Protein AF-A0A8D8Z6E3-F1 (afdb_monomer_lite)

InterPro domains:
  IPR002300 Aminoacyl-tRNA synthetase, class Ia [PF00133] (15-54)
  IPR002302 Leucine-tRNA ligase [PTHR43740] (11-159)
  IPR009080 Aminoacyl-tRNA synthetase, class Ia, anticodon-binding [SSF47323] (65-159)

Organism: NCBI:txid428564

Secondary structure (DSSP, 8-state):
------------S----GGGT----HHHHHHHH-HHHHHHHHHHHS-TTS-----HHHHHHHHHHHHH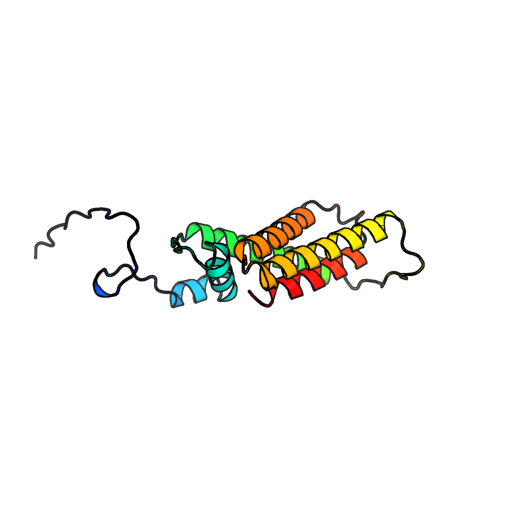HHHHHHHHHHT-------GGG--HHHHHHHHHHHHHHHHHHHHHHTS--HHHHHHHHHHHHHHHHTS-TTTS-HHHHHHHHHHHHHHHTT-

Structure (mmCIF, N/CA/C/O backbone):
data_AF-A0A8D8Z6E3-F1
#
_entry.id   AF-A0A8D8Z6E3-F1
#
loop_
_atom_site.group_PDB
_atom_site.id
_atom_site.type_symbol
_atom_site.label_atom_id
_atom_site.label_alt_id
_atom_site.label_comp_id
_atom_site.label_asym_id
_atom_site.label_entity_id
_atom_site.label_seq_id
_atom_site.pdbx_PDB_ins_code
_atom_site.Cartn_x
_atom_site.Cartn_y
_atom_site.Cartn_z
_atom_site.occupancy
_atom_site.B_iso_or_equiv
_atom_site.auth_seq_id
_atom_site.auth_comp_id
_atom_site.auth_asym_id
_atom_site.auth_atom_id
_atom_site.pdbx_PDB_model_num
ATOM 1 N N . LYS A 1 1 ? -42.354 20.130 26.686 1.00 40.47 1 LYS A N 1
ATOM 2 C CA . LYS A 1 1 ? -41.576 19.209 27.557 1.00 40.47 1 LYS A CA 1
ATOM 3 C C . LYS A 1 1 ? -40.096 19.566 27.439 1.00 40.47 1 LYS A C 1
ATOM 5 O O . LYS A 1 1 ? -39.522 19.378 26.376 1.00 40.47 1 LYS A O 1
ATOM 10 N N . ASN A 1 2 ? -39.529 20.159 28.493 1.00 40.97 2 ASN A N 1
ATOM 11 C CA . ASN A 1 2 ? -38.159 20.679 28.552 1.00 40.97 2 ASN A CA 1
ATOM 12 C C . ASN A 1 2 ? -37.110 19.582 28.331 1.00 40.97 2 ASN A C 1
ATOM 14 O O . ASN A 1 2 ? -36.823 18.803 29.239 1.00 40.97 2 ASN A O 1
ATOM 18 N N . ILE A 1 3 ? -36.491 19.553 27.150 1.00 49.94 3 ILE A N 1
ATOM 19 C CA . ILE A 1 3 ? -35.253 18.802 26.936 1.00 49.94 3 ILE A CA 1
ATOM 20 C C . ILE A 1 3 ? -34.142 19.633 27.581 1.00 49.94 3 ILE A C 1
ATOM 22 O O . ILE A 1 3 ? -33.616 20.567 26.978 1.00 49.94 3 ILE A O 1
ATOM 26 N N . LYS A 1 4 ? -33.822 19.332 28.847 1.00 52.81 4 LYS A N 1
ATOM 27 C CA . LYS A 1 4 ? -32.612 19.838 29.506 1.00 52.81 4 LYS A CA 1
ATOM 28 C C . LYS A 1 4 ? -31.433 19.549 28.572 1.00 52.81 4 LYS A C 1
ATOM 30 O O . LYS A 1 4 ? -31.111 18.382 28.351 1.00 52.81 4 LYS A O 1
ATOM 35 N N . LYS A 1 5 ? -30.807 20.596 28.020 1.00 54.81 5 LYS A N 1
ATOM 36 C CA . LYS A 1 5 ? -29.522 20.501 27.315 1.00 54.81 5 LYS A CA 1
ATOM 37 C C . LYS A 1 5 ? -28.509 19.926 28.305 1.00 54.81 5 LYS A C 1
ATOM 39 O O . LYS A 1 5 ? -27.959 20.656 29.125 1.00 54.81 5 LYS A O 1
ATOM 44 N N . LYS A 1 6 ? -28.322 18.603 28.287 1.00 57.50 6 LYS A N 1
ATOM 45 C CA . LYS A 1 6 ? -27.238 17.949 29.022 1.00 57.50 6 LYS A CA 1
ATOM 46 C C . LYS A 1 6 ? -25.934 18.549 28.507 1.00 57.50 6 LYS A C 1
ATOM 48 O O . LYS A 1 6 ? -25.702 18.574 27.300 1.00 57.50 6 LYS A O 1
ATOM 53 N N . LYS A 1 7 ? -25.129 19.074 29.429 1.00 53.03 7 LYS A N 1
ATOM 54 C CA . LYS A 1 7 ? -23.779 19.566 29.156 1.00 53.03 7 LYS A CA 1
ATOM 55 C C . LYS A 1 7 ? -23.000 18.408 28.519 1.00 53.03 7 LYS A C 1
ATOM 57 O O . LYS A 1 7 ? -22.931 17.331 29.105 1.00 53.03 7 LYS A O 1
ATOM 62 N N . ILE A 1 8 ? -22.522 18.594 27.292 1.00 64.56 8 ILE A N 1
ATOM 63 C CA . ILE A 1 8 ? -21.710 17.592 26.598 1.00 64.56 8 ILE A CA 1
ATOM 64 C C . ILE A 1 8 ? -20.286 17.785 27.112 1.00 64.56 8 ILE A C 1
ATOM 66 O O . ILE A 1 8 ? -19.622 18.747 26.737 1.00 64.56 8 ILE A O 1
ATOM 70 N N . GLU A 1 9 ? -19.843 16.914 28.013 1.00 61.44 9 GLU A N 1
ATOM 71 C CA . GLU A 1 9 ? -18.443 16.856 28.429 1.00 61.44 9 GLU A CA 1
ATOM 72 C C . GLU A 1 9 ? -17.675 15.946 27.473 1.00 61.44 9 GLU A C 1
ATOM 74 O O . GLU A 1 9 ? -18.027 14.783 27.266 1.00 61.44 9 GLU A O 1
ATOM 79 N N . TYR A 1 10 ? -16.632 16.496 26.852 1.00 59.09 10 TYR A N 1
ATOM 80 C CA . TYR A 1 10 ? -15.756 15.739 25.972 1.00 59.09 10 TYR A CA 1
ATOM 81 C C . TYR A 1 10 ? -14.802 14.898 26.827 1.00 59.09 10 TYR A C 1
ATOM 83 O O . TYR A 1 10 ? -13.784 15.390 27.301 1.00 59.09 10 TYR A O 1
ATOM 91 N N . ALA A 1 11 ? -15.135 13.624 27.030 1.00 63.66 11 ALA A N 1
ATOM 92 C CA . ALA A 1 11 ? -14.369 12.694 27.869 1.00 63.66 11 ALA A CA 1
ATOM 93 C C . ALA A 1 11 ? -13.056 12.189 27.226 1.00 63.66 11 ALA A C 1
ATOM 95 O O . ALA A 1 11 ? -12.464 11.224 27.705 1.00 63.66 11 ALA A O 1
ATOM 96 N N . GLY A 1 12 ? -12.606 12.806 26.129 1.00 73.94 12 GLY A N 1
ATOM 97 C CA . GLY A 1 12 ? -11.474 12.318 25.347 1.00 73.94 12 GLY A CA 1
ATOM 98 C C . GLY A 1 12 ? -11.783 11.005 24.622 1.00 73.94 12 GLY A C 1
ATOM 99 O O . GLY A 1 12 ? -12.942 10.646 24.400 1.00 73.94 12 GLY A O 1
ATOM 100 N N . MET A 1 13 ? -10.732 10.292 24.216 1.00 76.75 13 MET A N 1
ATOM 101 C CA . MET A 1 13 ? -10.880 9.004 23.544 1.00 76.75 13 MET A CA 1
ATOM 102 C C . MET A 1 13 ? -10.995 7.890 24.581 1.00 76.75 13 MET A C 1
ATOM 104 O O . MET A 1 13 ? -10.124 7.719 25.427 1.00 76.75 13 MET A O 1
ATOM 108 N N . ILE A 1 14 ? -12.099 7.149 24.532 1.00 83.50 14 ILE A N 1
ATOM 109 C CA . ILE A 1 14 ? -12.439 6.127 25.523 1.00 83.50 14 ILE A CA 1
ATOM 110 C C . ILE A 1 14 ? -12.800 4.819 24.826 1.00 83.50 14 ILE A C 1
ATOM 112 O O . ILE A 1 14 ? -13.384 4.825 23.741 1.00 83.50 14 ILE A O 1
ATOM 116 N N . LYS A 1 15 ? -12.511 3.690 25.486 1.00 86.06 15 LYS A N 1
ATOM 117 C CA . LYS A 1 15 ? -12.868 2.344 25.010 1.00 86.06 15 LYS A CA 1
ATOM 118 C C . LYS A 1 15 ? -14.318 2.293 24.514 1.00 86.06 15 LYS A C 1
ATOM 120 O O . LYS A 1 15 ? -15.233 2.725 25.226 1.00 86.06 15 LYS A O 1
ATOM 125 N N . MET A 1 16 ? -14.521 1.744 23.316 1.00 89.06 16 MET A N 1
ATOM 126 C CA . MET A 1 16 ? -15.852 1.540 22.740 1.00 89.06 16 MET A CA 1
ATOM 127 C C . MET A 1 16 ? -16.665 0.553 23.593 1.00 89.06 16 MET A C 1
ATOM 129 O O . MET A 1 16 ? -16.194 -0.545 23.894 1.00 89.06 16 MET A O 1
ATOM 133 N N . SER A 1 17 ? -17.885 0.923 23.993 1.00 89.38 17 SER A N 1
ATOM 134 C CA . SER A 1 17 ? -18.825 0.030 24.680 1.00 89.38 17 SER A CA 1
ATOM 135 C C . SER A 1 17 ? -20.285 0.396 24.399 1.00 89.38 17 SER A C 1
ATOM 137 O O . SER A 1 17 ? -20.630 1.558 24.185 1.00 89.38 17 SER A O 1
ATOM 139 N N . LYS A 1 18 ? -21.179 -0.603 24.458 1.00 86.75 18 LYS A N 1
ATOM 140 C CA . LYS A 1 18 ? -22.631 -0.382 24.310 1.00 86.75 18 LYS A CA 1
ATOM 141 C C . LYS A 1 18 ? -23.173 0.580 25.374 1.00 86.75 18 LYS A C 1
ATOM 143 O O . LYS A 1 18 ? -23.959 1.460 25.053 1.00 86.75 18 LYS A O 1
ATOM 148 N N . SER A 1 19 ? -22.704 0.461 26.619 1.00 86.25 19 SER A N 1
ATOM 149 C CA . SER A 1 19 ? -23.114 1.323 27.738 1.00 86.25 19 SER A CA 1
ATOM 150 C C . SER A 1 19 ? -22.701 2.791 27.580 1.00 86.25 19 SER A C 1
ATOM 152 O O . SER A 1 19 ? -23.367 3.666 28.123 1.00 86.25 19 SER A O 1
ATOM 154 N N . LYS A 1 20 ? -21.624 3.068 26.833 1.00 84.62 20 LYS A N 1
ATOM 155 C CA . LYS A 1 20 ? -21.112 4.423 26.574 1.00 84.62 20 LYS A CA 1
ATOM 156 C C . LYS A 1 20 ? -21.669 5.045 25.292 1.00 84.62 20 LYS A C 1
ATOM 158 O O . LYS A 1 20 ? -21.358 6.195 25.007 1.00 84.62 20 LYS A O 1
ATOM 163 N N . ASN A 1 21 ? -22.469 4.297 24.524 1.00 82.94 21 ASN A N 1
ATOM 164 C CA . ASN A 1 21 ? -23.061 4.722 23.253 1.00 82.94 21 ASN A CA 1
ATOM 165 C C . ASN A 1 21 ? -22.050 5.376 22.281 1.00 82.94 21 ASN A C 1
ATOM 167 O O . ASN A 1 21 ? -22.379 6.316 21.563 1.00 82.94 21 ASN A O 1
ATOM 171 N N . ASN A 1 22 ? -20.804 4.894 22.287 1.00 84.69 22 ASN A N 1
ATOM 172 C CA . ASN A 1 22 ? -19.683 5.409 21.490 1.00 84.69 22 ASN A CA 1
ATOM 173 C C . ASN A 1 22 ? -19.172 4.386 20.458 1.00 84.69 22 ASN A C 1
ATOM 175 O O . ASN A 1 22 ? -18.065 4.521 19.939 1.00 84.69 22 ASN A O 1
ATOM 179 N N . GLY A 1 23 ? -19.943 3.326 20.206 1.00 84.44 23 GLY A N 1
ATOM 180 C CA . GLY A 1 23 ? -19.630 2.345 19.173 1.00 84.44 23 GLY A CA 1
ATOM 181 C C . GLY A 1 23 ? -19.827 2.934 17.777 1.00 84.44 23 GLY A C 1
ATOM 182 O O . GLY A 1 23 ? -20.770 3.685 17.542 1.00 84.44 23 GLY A O 1
ATOM 183 N N . VAL A 1 24 ? -18.950 2.569 16.846 1.00 85.38 24 VAL A N 1
ATOM 184 C CA . VAL A 1 24 ? -19.033 3.014 15.450 1.00 85.38 24 VAL A CA 1
ATOM 185 C C . VAL A 1 24 ? -19.852 2.020 14.629 1.00 85.38 24 VAL A C 1
ATOM 187 O O . VAL A 1 24 ? -19.593 0.815 14.643 1.00 85.38 24 VAL A O 1
ATOM 190 N N . GLU A 1 25 ? -20.835 2.515 13.875 1.00 88.12 25 GLU A N 1
ATOM 191 C CA . GLU A 1 25 ? -21.667 1.673 13.017 1.00 88.12 25 GLU A CA 1
ATOM 192 C C . GLU A 1 25 ? -20.967 1.345 11.683 1.00 88.12 25 GLU A C 1
ATOM 194 O O . GLU A 1 25 ? -21.017 2.098 10.710 1.00 88.12 25 GLU A O 1
ATOM 199 N N . LEU A 1 26 ? -20.344 0.164 11.605 1.00 88.81 26 LEU A N 1
ATOM 200 C CA . LEU A 1 26 ? -19.549 -0.244 10.439 1.00 88.81 26 LEU A CA 1
ATOM 201 C C . LEU A 1 26 ? -20.357 -0.408 9.143 1.00 88.81 26 LEU A C 1
ATOM 203 O O . LEU A 1 26 ? -19.816 -0.182 8.064 1.00 88.81 26 LEU A O 1
ATOM 207 N N . LYS A 1 27 ? -21.645 -0.770 9.208 1.00 91.25 27 LYS A N 1
ATOM 208 C CA . LYS A 1 27 ? -22.469 -1.025 8.008 1.00 91.25 27 LYS A CA 1
ATOM 209 C C . LYS A 1 27 ? -22.545 0.192 7.084 1.00 91.25 27 LYS A C 1
ATOM 211 O O . LYS A 1 27 ? -22.392 0.058 5.870 1.00 91.25 27 LYS A O 1
ATOM 216 N N . GLN A 1 28 ? -22.735 1.380 7.656 1.00 90.50 28 GLN A N 1
ATOM 217 C CA . GLN A 1 28 ? -22.811 2.626 6.890 1.00 90.50 28 GLN A CA 1
ATOM 218 C C . GLN A 1 28 ? -21.462 2.968 6.243 1.00 90.50 28 GLN A C 1
ATOM 220 O O . GLN A 1 28 ? -21.403 3.385 5.085 1.00 90.50 28 GLN A O 1
ATOM 225 N N . ILE A 1 29 ? -20.369 2.724 6.968 1.00 91.19 29 ILE A N 1
ATOM 226 C CA . ILE A 1 29 ? -19.005 2.977 6.498 1.00 91.19 29 ILE A CA 1
ATOM 227 C C . ILE A 1 29 ? -18.643 2.012 5.364 1.00 91.19 29 ILE A C 1
ATOM 229 O O . ILE A 1 29 ? -18.129 2.461 4.341 1.00 91.19 29 ILE A O 1
ATOM 233 N N . ILE A 1 30 ? -18.983 0.722 5.484 1.00 94.06 30 ILE A N 1
ATOM 234 C CA . ILE A 1 30 ? -18.787 -0.278 4.420 1.00 94.06 30 ILE A CA 1
ATOM 235 C C . ILE A 1 30 ? -19.553 0.145 3.167 1.00 94.06 30 ILE A C 1
ATOM 237 O O . ILE A 1 30 ? -18.985 0.156 2.079 1.00 94.06 30 ILE A O 1
ATOM 241 N N . LYS A 1 31 ? -20.819 0.558 3.307 1.00 94.81 31 LYS A N 1
ATOM 242 C CA . LYS A 1 31 ? -21.635 1.009 2.170 1.00 94.81 31 LYS A CA 1
ATOM 243 C C . LYS A 1 31 ? -21.021 2.216 1.450 1.00 94.81 31 LYS A C 1
ATOM 245 O O . LYS A 1 31 ? -21.139 2.327 0.235 1.00 94.81 31 LYS A O 1
ATOM 250 N N . LYS A 1 32 ? -20.370 3.120 2.188 1.00 93.88 32 LYS A N 1
ATOM 251 C CA . LYS A 1 32 ? -19.796 4.358 1.642 1.00 93.88 32 LYS A CA 1
ATOM 252 C C . LYS A 1 32 ? -18.383 4.185 1.077 1.00 93.88 32 LYS A C 1
ATOM 254 O O . LYS A 1 32 ? -18.056 4.794 0.059 1.00 93.88 32 LYS A O 1
ATOM 259 N N . TYR A 1 33 ? -17.541 3.394 1.738 1.00 94.94 33 TYR A N 1
ATOM 260 C CA . TYR A 1 33 ? -16.104 3.318 1.454 1.00 94.94 33 TYR A CA 1
ATOM 261 C C . TYR A 1 33 ? -15.621 1.933 1.002 1.00 94.94 33 TYR A C 1
ATOM 263 O O . TYR A 1 33 ? -14.497 1.823 0.513 1.00 94.94 33 TYR A O 1
ATOM 271 N N . GLY A 1 34 ? -16.452 0.898 1.112 1.00 95.19 34 GLY A N 1
ATOM 272 C CA . GLY A 1 34 ? -16.099 -0.488 0.804 1.00 95.19 34 GLY A CA 1
ATOM 273 C C . GLY A 1 34 ? -15.420 -1.215 1.968 1.00 95.19 34 GLY A C 1
ATOM 274 O O . GLY A 1 34 ? -14.858 -0.596 2.875 1.00 95.19 34 GLY A O 1
ATOM 275 N N . SER A 1 35 ? -15.465 -2.548 1.926 1.00 95.62 35 SER A N 1
ATOM 276 C CA . SER A 1 35 ? -14.842 -3.438 2.917 1.00 95.62 35 SER A CA 1
ATOM 277 C C . SER A 1 35 ? -13.331 -3.253 2.998 1.00 95.62 35 SER A C 1
ATOM 279 O O . SER A 1 35 ? -12.781 -3.168 4.094 1.00 95.62 35 SER A O 1
ATOM 281 N N . ASP A 1 36 ? -12.675 -3.142 1.846 1.00 96.00 36 ASP A N 1
ATOM 282 C CA . ASP A 1 36 ? -11.212 -3.152 1.756 1.00 96.00 36 ASP A CA 1
ATOM 283 C C . ASP A 1 36 ? -10.619 -1.887 2.373 1.00 96.00 36 ASP A C 1
ATOM 285 O O . ASP A 1 36 ? -9.612 -1.941 3.070 1.00 96.00 36 ASP A O 1
ATOM 289 N N . THR A 1 37 ? -11.300 -0.746 2.219 1.00 96.38 37 THR A N 1
ATOM 290 C CA . THR A 1 37 ? -10.917 0.498 2.898 1.00 96.38 37 THR A CA 1
ATOM 291 C C . THR A 1 37 ? -10.893 0.321 4.414 1.00 96.38 37 THR A C 1
ATOM 293 O O . THR A 1 37 ? -9.972 0.802 5.068 1.00 96.38 37 THR A O 1
ATOM 296 N N . ILE A 1 38 ? -11.895 -0.356 4.980 1.00 94.88 38 ILE A N 1
ATOM 297 C CA . ILE A 1 38 ? -11.994 -0.556 6.430 1.00 94.88 38 ILE A CA 1
ATOM 298 C C . ILE A 1 38 ? -10.966 -1.575 6.908 1.00 94.88 38 ILE A C 1
ATOM 300 O O . ILE A 1 38 ? -10.294 -1.317 7.901 1.00 94.88 38 ILE A O 1
ATOM 304 N N . ARG A 1 39 ? -10.820 -2.708 6.210 1.00 94.56 39 ARG A N 1
ATOM 305 C CA . ARG A 1 39 ? -9.817 -3.724 6.556 1.00 94.56 39 ARG A CA 1
ATOM 306 C C . ARG A 1 39 ? -8.416 -3.124 6.543 1.00 94.56 39 ARG A C 1
ATOM 308 O O . ARG A 1 39 ? -7.696 -3.220 7.535 1.00 94.56 39 ARG A O 1
ATOM 315 N N . LEU A 1 40 ? -8.080 -2.407 5.473 1.00 95.81 40 LEU A N 1
ATOM 316 C CA . LEU A 1 40 ? -6.796 -1.736 5.346 1.00 95.81 40 LEU A CA 1
ATOM 317 C C . LEU A 1 40 ? -6.626 -0.642 6.409 1.00 95.81 40 LEU A C 1
ATOM 319 O O . LEU A 1 40 ? -5.539 -0.504 6.954 1.00 95.81 40 LEU A O 1
ATOM 323 N N . PHE A 1 41 ? -7.689 0.093 6.758 1.00 94.81 41 PHE A N 1
ATOM 324 C CA . PHE A 1 41 ? -7.671 1.060 7.861 1.00 94.81 41 PHE A CA 1
ATOM 325 C C . PHE A 1 41 ? -7.339 0.427 9.203 1.00 94.81 41 PHE A C 1
ATOM 327 O O . PHE A 1 41 ? -6.415 0.893 9.864 1.00 94.81 41 PHE A O 1
ATOM 334 N N . ILE A 1 42 ? -8.039 -0.638 9.581 1.00 92.94 42 ILE A N 1
ATOM 335 C CA . ILE A 1 42 ? -7.842 -1.295 10.875 1.00 92.94 42 ILE A CA 1
ATOM 336 C C . ILE A 1 42 ? -6.403 -1.805 11.000 1.00 92.94 42 ILE A C 1
ATOM 338 O O . ILE A 1 42 ? -5.757 -1.575 12.016 1.00 92.94 42 ILE A O 1
ATOM 342 N N . ILE A 1 43 ? -5.885 -2.441 9.947 1.00 93.62 43 ILE A N 1
ATOM 343 C CA . ILE A 1 43 ? -4.542 -3.034 9.951 1.00 93.62 43 ILE A CA 1
ATOM 344 C C . ILE A 1 43 ? -3.437 -1.959 9.869 1.00 93.62 43 ILE A C 1
ATOM 346 O O . ILE A 1 43 ? -2.318 -2.168 10.335 1.00 93.62 43 ILE A O 1
ATOM 350 N N . PHE A 1 44 ? -3.725 -0.800 9.272 1.00 94.81 44 PHE A N 1
ATOM 351 C CA . PHE A 1 44 ? -2.750 0.276 9.086 1.00 94.81 44 PHE A CA 1
ATOM 352 C C . PHE A 1 44 ? -2.678 1.266 10.253 1.00 94.81 44 PHE A C 1
ATOM 354 O O . PHE A 1 44 ? -1.609 1.818 10.512 1.00 94.81 44 PHE A O 1
ATOM 361 N N . ALA A 1 45 ? -3.802 1.533 10.921 1.00 91.94 45 ALA A N 1
ATOM 362 C CA . ALA A 1 45 ? -3.928 2.641 11.867 1.00 91.94 45 ALA A CA 1
ATOM 363 C C . ALA A 1 45 ? -3.065 2.480 13.127 1.00 91.94 45 ALA A C 1
ATOM 365 O O . ALA A 1 45 ? -2.673 3.483 13.721 1.00 91.94 45 ALA A O 1
ATOM 366 N N . SER A 1 46 ? -2.762 1.244 13.524 1.00 89.56 46 SER A N 1
ATOM 367 C CA . SER A 1 46 ? -1.962 0.939 14.711 1.00 89.56 46 SER A CA 1
ATOM 368 C C . SER A 1 46 ? -1.214 -0.388 14.525 1.00 89.56 46 SER A C 1
ATOM 370 O O . SER A 1 46 ? -1.701 -1.255 13.793 1.00 89.56 46 SER A O 1
ATOM 372 N N . PRO A 1 47 ? -0.032 -0.571 15.141 1.00 90.94 47 PRO A N 1
ATOM 373 C CA . PRO A 1 47 ? 0.535 -1.899 15.361 1.00 90.94 47 PRO A CA 1
ATOM 374 C C . PRO A 1 47 ? -0.474 -2.858 16.012 1.00 90.94 47 PRO A C 1
ATOM 376 O O . PRO A 1 47 ? -1.366 -2.433 16.741 1.00 90.94 47 PRO A O 1
ATOM 379 N N . ILE A 1 48 ? -0.316 -4.162 15.773 1.00 87.62 48 ILE A N 1
ATOM 380 C CA . ILE A 1 48 ? -1.268 -5.179 16.253 1.00 87.62 48 ILE A CA 1
ATOM 381 C C . ILE A 1 48 ? -1.345 -5.266 17.787 1.00 87.62 48 ILE A C 1
ATOM 383 O O . ILE A 1 48 ? -2.389 -5.605 18.334 1.00 87.62 48 ILE A O 1
ATOM 387 N N . GLU A 1 49 ? -0.250 -4.942 18.474 1.00 86.88 49 GLU A N 1
ATOM 388 C CA . GLU A 1 49 ? -0.123 -5.026 19.935 1.00 86.88 49 GLU A CA 1
ATOM 389 C C . GLU A 1 49 ? -0.660 -3.784 20.659 1.00 86.88 49 GLU A C 1
ATOM 391 O O . GLU A 1 49 ? -0.833 -3.798 21.876 1.00 86.88 49 GLU A O 1
ATOM 396 N N . THR A 1 50 ? -0.905 -2.697 19.927 1.00 88.94 50 THR A N 1
ATOM 397 C CA . THR A 1 50 ? -1.259 -1.399 20.500 1.00 88.94 50 THR A CA 1
ATOM 398 C C . THR A 1 50 ? -2.719 -1.054 20.258 1.00 88.94 50 THR A C 1
ATOM 400 O O . THR A 1 50 ? -3.352 -1.511 19.306 1.00 88.94 50 THR A O 1
ATOM 403 N N . GLU A 1 51 ? -3.270 -0.198 21.117 1.00 88.06 51 GLU A N 1
ATOM 404 C CA . GLU A 1 51 ? -4.650 0.252 20.966 1.00 88.06 51 GLU A CA 1
ATOM 405 C C . GLU A 1 51 ? -4.852 1.010 19.645 1.00 88.06 51 GLU A C 1
ATOM 407 O O . GLU A 1 51 ? -3.985 1.752 19.170 1.00 88.06 51 GLU A O 1
ATOM 412 N N . LEU A 1 52 ? -6.019 0.803 19.030 1.00 87.62 52 LEU A N 1
ATOM 413 C CA . LEU A 1 52 ? -6.422 1.512 17.824 1.00 87.62 52 LEU A CA 1
ATOM 414 C C . LEU A 1 52 ? -7.282 2.716 18.189 1.00 87.62 52 LEU A C 1
ATOM 416 O O . LEU A 1 52 ? -8.386 2.596 18.723 1.00 87.62 52 LEU A O 1
ATOM 420 N N . GLU A 1 53 ? -6.791 3.885 17.805 1.00 86.75 53 GLU A N 1
ATOM 421 C CA . GLU A 1 53 ? -7.528 5.133 17.878 1.00 86.75 53 GLU A CA 1
ATOM 422 C C . GLU A 1 53 ? -8.416 5.307 16.639 1.00 86.75 53 GLU A C 1
ATOM 424 O O . GLU A 1 53 ? -7.924 5.520 15.527 1.00 86.75 53 GLU A O 1
ATOM 429 N N . TRP A 1 54 ? -9.739 5.238 16.804 1.00 87.75 54 TRP A N 1
ATOM 430 C CA . TRP A 1 54 ? -10.649 5.381 15.667 1.00 87.75 54 TRP A CA 1
ATOM 431 C C . TRP A 1 54 ? -10.708 6.832 15.171 1.00 87.75 54 TRP A C 1
ATOM 433 O O . TRP A 1 54 ? -11.317 7.698 15.800 1.00 87.75 54 TRP A O 1
ATOM 443 N N . LYS A 1 55 ? -10.110 7.092 14.004 1.00 87.62 55 LYS A N 1
ATOM 444 C CA . LYS A 1 55 ? -10.069 8.416 13.367 1.00 87.62 55 LYS A CA 1
ATOM 445 C C . LYS A 1 55 ? -10.615 8.355 11.940 1.00 87.62 55 LYS A C 1
ATOM 447 O O . LYS A 1 55 ? -9.921 7.943 11.013 1.00 87.62 55 LYS A O 1
ATOM 452 N N . GLU A 1 56 ? -11.843 8.832 11.732 1.00 85.81 56 GLU A N 1
ATOM 453 C CA . GLU A 1 56 ? -12.530 8.750 10.427 1.00 85.81 56 GLU A CA 1
ATOM 454 C C . GLU A 1 56 ? -11.765 9.420 9.274 1.00 85.81 56 GLU A C 1
ATOM 456 O O . GLU A 1 56 ? -11.807 8.955 8.134 1.00 85.81 56 GLU A O 1
ATOM 461 N N . PHE A 1 57 ? -11.009 10.488 9.542 1.00 87.56 57 PHE A N 1
ATOM 462 C CA . PHE A 1 57 ? -10.218 11.153 8.504 1.00 87.56 57 PHE A CA 1
ATOM 463 C C . PHE A 1 57 ? -9.102 10.256 7.939 1.00 87.56 57 PHE A C 1
ATOM 465 O O . PHE A 1 57 ? -8.766 10.368 6.757 1.00 87.56 57 PHE A O 1
ATOM 472 N N . GLN A 1 58 ? -8.550 9.340 8.746 1.00 89.44 58 GLN A N 1
ATOM 473 C CA . GLN A 1 58 ? -7.542 8.379 8.290 1.00 89.44 58 GLN A CA 1
ATOM 474 C C . GLN A 1 58 ? -8.161 7.366 7.320 1.00 89.44 58 GLN A C 1
ATOM 476 O O . GLN A 1 58 ? -7.574 7.068 6.278 1.00 89.44 58 GLN A O 1
ATOM 481 N N . LEU A 1 59 ? -9.395 6.930 7.595 1.00 93.12 59 LEU A N 1
ATOM 482 C CA . LEU A 1 59 ? -10.175 6.070 6.704 1.00 93.12 59 LEU A CA 1
ATOM 483 C C . LEU A 1 59 ? -10.406 6.734 5.338 1.00 93.12 59 LEU A C 1
ATOM 485 O O . LEU A 1 59 ? -10.209 6.107 4.294 1.00 93.12 59 LEU A O 1
ATOM 489 N N . ILE A 1 60 ? -10.740 8.029 5.317 1.00 94.38 60 ILE A N 1
ATOM 490 C CA . ILE A 1 60 ? -10.881 8.799 4.067 1.00 94.38 60 ILE A CA 1
ATOM 491 C C . ILE A 1 60 ? -9.557 8.834 3.285 1.00 94.38 60 ILE A C 1
ATOM 493 O O . ILE A 1 60 ? -9.561 8.745 2.053 1.00 94.38 60 ILE A O 1
ATOM 497 N N . GLY A 1 61 ? -8.421 8.947 3.978 1.00 94.69 61 GLY A N 1
ATOM 498 C CA . GLY A 1 61 ? -7.092 8.888 3.367 1.00 94.69 61 GLY A CA 1
ATOM 499 C C . GLY A 1 61 ? -6.836 7.564 2.645 1.00 94.69 61 GLY A C 1
ATOM 500 O O . GLY A 1 61 ? -6.383 7.560 1.498 1.00 94.69 61 GLY A O 1
ATOM 501 N N . ILE A 1 62 ? -7.207 6.450 3.275 1.00 96.38 62 ILE A N 1
ATOM 502 C CA . ILE A 1 62 ? -7.056 5.101 2.717 1.00 96.38 62 ILE A CA 1
ATOM 503 C C . ILE A 1 62 ? -7.979 4.889 1.519 1.00 96.38 62 ILE A C 1
ATOM 505 O O . ILE A 1 62 ? -7.534 4.414 0.475 1.00 96.38 62 ILE A O 1
ATOM 509 N N . TYR A 1 63 ? -9.227 5.350 1.605 1.00 97.19 63 TYR A N 1
ATOM 510 C CA . TYR A 1 63 ? -10.156 5.327 0.477 1.00 97.19 63 TYR A CA 1
ATOM 511 C C . TYR A 1 63 ? -9.596 6.060 -0.751 1.00 97.19 63 TYR A C 1
ATOM 513 O O . TYR A 1 63 ? -9.621 5.557 -1.877 1.00 97.19 63 TYR A O 1
ATOM 521 N N . ARG A 1 64 ? -9.050 7.266 -0.541 1.00 96.31 64 ARG A N 1
ATOM 522 C CA . ARG A 1 64 ? -8.419 8.064 -1.604 1.00 96.31 64 ARG A CA 1
ATOM 523 C C . ARG A 1 64 ? -7.183 7.371 -2.168 1.00 96.31 64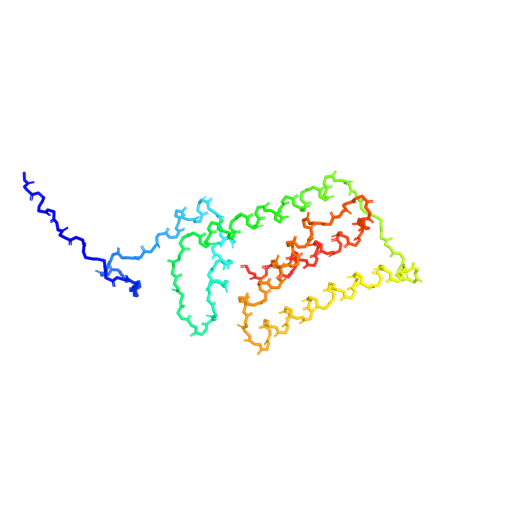 ARG A C 1
ATOM 525 O O . ARG A 1 64 ? -6.970 7.402 -3.381 1.00 96.31 64 ARG A O 1
ATOM 532 N N . PHE A 1 65 ? -6.386 6.739 -1.310 1.00 96.12 65 PHE A N 1
ATOM 533 C CA . PHE A 1 65 ? -5.229 5.955 -1.724 1.00 96.12 65 PHE A CA 1
ATOM 534 C C . PHE A 1 65 ? -5.629 4.782 -2.632 1.00 96.12 65 PHE A C 1
ATOM 536 O O . PHE A 1 65 ? -5.076 4.665 -3.727 1.00 96.12 65 PHE A O 1
ATOM 543 N N . LEU A 1 66 ? -6.623 3.980 -2.237 1.00 97.00 66 LEU A N 1
ATOM 544 C CA . LEU A 1 66 ? -7.114 2.853 -3.036 1.00 97.00 66 LEU A CA 1
ATOM 545 C C . LEU A 1 66 ? -7.673 3.324 -4.383 1.00 97.00 66 LEU A C 1
ATOM 547 O O . LEU A 1 66 ? -7.312 2.777 -5.424 1.00 97.00 66 LEU A O 1
ATOM 551 N N . LYS A 1 67 ? -8.453 4.414 -4.403 1.00 96.81 67 LYS A N 1
ATOM 552 C CA . LYS A 1 67 ? -8.917 5.039 -5.656 1.00 96.81 67 LYS A CA 1
ATOM 553 C C . LYS A 1 67 ? -7.773 5.483 -6.563 1.00 96.81 67 LYS A C 1
ATOM 555 O O . LYS A 1 67 ? -7.850 5.324 -7.782 1.00 96.81 67 LYS A O 1
ATOM 560 N N . ARG A 1 68 ? -6.708 6.051 -5.994 1.00 95.81 68 ARG A N 1
ATOM 561 C CA . ARG A 1 68 ? -5.525 6.444 -6.766 1.00 95.81 68 ARG A CA 1
ATOM 562 C C . ARG A 1 68 ? -4.839 5.223 -7.364 1.00 95.81 68 ARG A C 1
ATOM 564 O O . ARG A 1 68 ? -4.518 5.250 -8.548 1.00 95.81 68 ARG A O 1
ATOM 571 N N . PHE A 1 69 ? -4.655 4.160 -6.585 1.00 97.06 69 PHE A N 1
ATOM 572 C CA . PHE A 1 69 ? -4.057 2.923 -7.081 1.00 97.06 69 PHE A CA 1
ATOM 573 C C . PHE A 1 69 ? -4.902 2.291 -8.195 1.00 97.06 69 PHE A C 1
ATOM 575 O O . PHE A 1 69 ? -4.369 1.981 -9.262 1.00 97.06 69 PHE A O 1
ATOM 582 N N . TRP A 1 70 ? -6.225 2.238 -8.013 1.00 97.06 70 TRP A N 1
ATOM 583 C CA . TRP A 1 70 ? -7.172 1.821 -9.048 1.00 97.06 70 TRP A CA 1
ATOM 584 C C . TRP A 1 70 ? -7.003 2.623 -10.340 1.00 97.06 70 TRP A C 1
ATOM 586 O O . TRP A 1 70 ? -6.893 2.045 -11.417 1.00 97.06 70 TRP A O 1
ATOM 596 N N . LYS A 1 71 ? -6.898 3.956 -10.254 1.00 96.19 71 LYS A N 1
ATOM 597 C CA . LYS A 1 71 ? -6.690 4.821 -11.427 1.00 96.19 71 LYS A CA 1
ATOM 598 C C . LYS A 1 71 ? -5.371 4.523 -12.152 1.00 96.19 71 LYS A C 1
ATOM 600 O O . LYS A 1 71 ? -5.329 4.597 -13.379 1.00 96.19 71 LYS A O 1
ATOM 605 N N . ILE A 1 72 ? -4.293 4.194 -11.433 1.00 95.25 72 ILE A N 1
ATOM 606 C CA . ILE A 1 72 ? -3.017 3.791 -12.055 1.00 95.25 72 ILE A CA 1
ATOM 607 C C . ILE A 1 72 ? -3.212 2.499 -12.855 1.00 95.25 72 ILE A C 1
ATOM 609 O O . ILE A 1 72 ? -2.831 2.453 -14.025 1.00 95.25 72 ILE A O 1
ATOM 613 N N . ILE A 1 73 ? -3.839 1.487 -12.248 1.00 95.69 73 ILE A N 1
ATOM 614 C CA . ILE A 1 73 ? -4.105 0.191 -12.887 1.00 95.69 73 ILE A CA 1
ATOM 615 C C . ILE A 1 73 ? -5.016 0.368 -14.101 1.00 95.69 73 ILE A C 1
ATOM 617 O O . ILE A 1 73 ? -4.683 -0.100 -15.185 1.00 95.69 73 ILE A O 1
ATOM 621 N N . PHE A 1 74 ? -6.125 1.092 -13.942 1.00 96.31 74 PHE A N 1
ATOM 622 C CA . PHE A 1 74 ? -7.085 1.356 -15.008 1.00 96.31 74 PHE A CA 1
ATOM 623 C C . PHE A 1 74 ? -6.412 1.998 -16.224 1.00 96.31 74 PHE A C 1
ATOM 625 O O . PHE A 1 74 ? -6.530 1.495 -17.337 1.00 96.31 74 PHE A O 1
ATOM 632 N N . ASN A 1 75 ? -5.625 3.057 -16.011 1.00 93.75 75 ASN A N 1
ATOM 633 C CA . ASN A 1 75 ? -4.894 3.717 -17.093 1.00 93.75 75 ASN A CA 1
ATOM 634 C C . ASN A 1 75 ? -3.873 2.785 -17.762 1.00 93.75 75 ASN A C 1
ATOM 636 O O . ASN A 1 75 ? -3.704 2.826 -18.979 1.00 93.75 75 ASN A O 1
ATOM 640 N N . HIS A 1 76 ? -3.184 1.947 -16.980 1.00 93.62 76 HIS A N 1
ATOM 641 C CA . HIS A 1 76 ? -2.243 0.964 -17.518 1.00 93.62 76 HIS A CA 1
ATOM 642 C C . HIS A 1 76 ? -2.952 -0.056 -18.412 1.00 93.62 76 HIS A C 1
ATOM 644 O O . HIS A 1 76 ? -2.499 -0.296 -19.529 1.00 93.62 76 HIS A O 1
ATOM 650 N N . VAL A 1 77 ? -4.087 -0.600 -17.967 1.00 94.25 77 VAL A N 1
ATOM 651 C CA . VAL A 1 77 ? -4.903 -1.544 -18.748 1.00 94.25 77 VAL A CA 1
ATOM 652 C C . VAL A 1 77 ? -5.424 -0.888 -20.029 1.00 94.25 77 VAL A C 1
ATOM 654 O O . VAL A 1 77 ? -5.276 -1.461 -21.108 1.00 94.25 77 VAL A O 1
ATOM 657 N N . MET A 1 78 ? -5.943 0.342 -19.938 1.00 94.75 78 MET A N 1
ATOM 658 C CA . MET A 1 78 ? -6.465 1.085 -21.093 1.00 94.75 78 MET A CA 1
ATOM 659 C C . MET A 1 78 ? -5.392 1.449 -22.121 1.00 94.75 78 MET A C 1
ATOM 661 O O . MET A 1 78 ? -5.691 1.589 -23.300 1.00 94.75 78 MET A O 1
ATOM 665 N N . SER A 1 79 ? -4.123 1.531 -21.717 1.00 90.69 79 SER A N 1
ATOM 666 C CA . SER A 1 79 ? -3.018 1.751 -22.657 1.00 90.69 79 SER A CA 1
ATOM 667 C C . SER A 1 79 ? -2.693 0.530 -23.538 1.00 90.69 79 SER A C 1
ATOM 669 O O . SER A 1 79 ? -1.783 0.594 -24.367 1.00 90.69 79 SER A O 1
ATOM 671 N N . GLY A 1 80 ? -3.379 -0.605 -23.349 1.00 90.25 80 GLY A N 1
ATOM 672 C CA . GLY A 1 80 ? -3.252 -1.827 -24.146 1.00 90.25 80 GLY A CA 1
ATOM 673 C C . GLY A 1 80 ? -2.260 -2.850 -23.582 1.00 90.25 80 GLY A C 1
ATOM 674 O O . GLY A 1 80 ? -1.614 -2.626 -22.556 1.00 90.25 80 GLY A O 1
ATOM 675 N N . LYS A 1 81 ? -2.092 -3.978 -24.281 1.00 89.50 81 LYS A N 1
ATOM 676 C CA . LYS A 1 81 ? -1.217 -5.083 -23.846 1.00 89.50 81 LYS A CA 1
ATOM 677 C C . LYS A 1 81 ? 0.261 -4.673 -23.768 1.00 89.50 81 LYS A C 1
ATOM 679 O O . LYS A 1 81 ? 0.711 -3.720 -24.411 1.00 89.50 81 LYS A O 1
ATOM 684 N N . THR A 1 82 ? 1.024 -5.404 -22.961 1.00 89.44 82 THR A N 1
ATOM 685 C CA . THR A 1 82 ? 2.485 -5.293 -22.858 1.00 89.44 82 THR A CA 1
ATOM 686 C C . THR A 1 82 ? 3.158 -6.459 -23.575 1.00 89.44 82 THR A C 1
ATOM 688 O O . THR A 1 82 ? 2.546 -7.503 -23.793 1.00 89.44 82 THR A O 1
ATOM 691 N N . ARG A 1 83 ? 4.423 -6.279 -23.974 1.00 87.94 83 ARG A N 1
ATOM 692 C CA . ARG A 1 83 ? 5.257 -7.358 -24.521 1.00 87.94 83 ARG A CA 1
ATOM 693 C C . ARG A 1 83 ? 6.311 -7.748 -23.484 1.00 87.94 83 ARG A C 1
ATOM 695 O O . ARG A 1 83 ? 6.976 -6.842 -22.975 1.00 87.94 83 ARG A O 1
ATOM 702 N N . PRO A 1 84 ? 6.479 -9.043 -23.173 1.00 87.25 84 PRO A N 1
ATOM 703 C CA . PRO A 1 84 ? 7.438 -9.482 -22.172 1.00 87.25 84 PRO A CA 1
ATOM 704 C C . PRO A 1 84 ? 8.876 -9.168 -22.577 1.00 87.25 84 PRO A C 1
ATOM 706 O O . PRO A 1 84 ? 9.262 -9.305 -23.741 1.00 87.25 84 PRO A O 1
ATOM 709 N N . LEU A 1 85 ? 9.680 -8.748 -21.599 1.00 84.38 85 LEU A N 1
ATOM 710 C CA . LEU A 1 85 ? 11.113 -8.547 -21.795 1.00 84.38 85 LEU A CA 1
ATOM 711 C C . LEU A 1 85 ? 11.845 -9.892 -21.782 1.00 84.38 85 LEU A C 1
ATOM 713 O O . LEU A 1 85 ? 11.591 -10.754 -20.943 1.00 84.38 85 LEU A O 1
ATOM 717 N N . LYS A 1 86 ? 12.819 -10.057 -22.684 1.00 85.81 86 LYS A N 1
ATOM 718 C CA . LYS A 1 86 ? 13.717 -11.218 -22.663 1.00 85.81 86 LYS A CA 1
ATOM 719 C C . LYS A 1 86 ? 14.691 -11.068 -21.492 1.00 85.81 86 LYS A C 1
ATOM 721 O O . LYS A 1 86 ? 15.575 -10.219 -21.545 1.00 85.81 86 LYS A O 1
ATOM 726 N N . ILE A 1 87 ? 14.568 -11.927 -20.477 1.00 79.44 87 ILE A N 1
ATOM 727 C CA . ILE A 1 87 ? 15.370 -11.885 -19.235 1.00 79.44 87 ILE A CA 1
ATOM 728 C C . ILE A 1 87 ? 16.882 -11.855 -19.528 1.00 79.44 87 ILE A C 1
ATOM 730 O O . ILE A 1 87 ? 17.623 -11.071 -18.938 1.00 79.44 87 ILE A O 1
ATOM 734 N N . LYS A 1 88 ? 17.340 -12.639 -20.515 1.00 83.06 88 LYS A N 1
ATOM 735 C CA . LYS A 1 88 ? 18.755 -12.697 -20.933 1.00 83.06 88 LYS A CA 1
ATOM 736 C C . LYS A 1 88 ? 19.275 -11.409 -21.598 1.00 83.06 88 LYS A C 1
ATOM 738 O O . LYS A 1 88 ? 20.471 -11.298 -21.828 1.00 83.06 88 LYS A O 1
ATOM 743 N N . LYS A 1 89 ? 18.404 -10.448 -21.927 1.00 87.12 89 LYS A N 1
ATOM 744 C CA . LYS A 1 89 ? 18.738 -9.204 -22.646 1.00 87.12 89 LYS A CA 1
ATOM 745 C C . LYS A 1 89 ? 18.300 -7.940 -21.894 1.00 87.12 89 LYS A C 1
ATOM 747 O O . LYS A 1 89 ? 18.057 -6.908 -22.514 1.00 87.12 89 LYS A O 1
ATOM 752 N N . LEU A 1 90 ? 18.166 -8.013 -20.568 1.00 89.31 90 LEU A N 1
ATOM 753 C CA . LEU A 1 90 ? 17.807 -6.845 -19.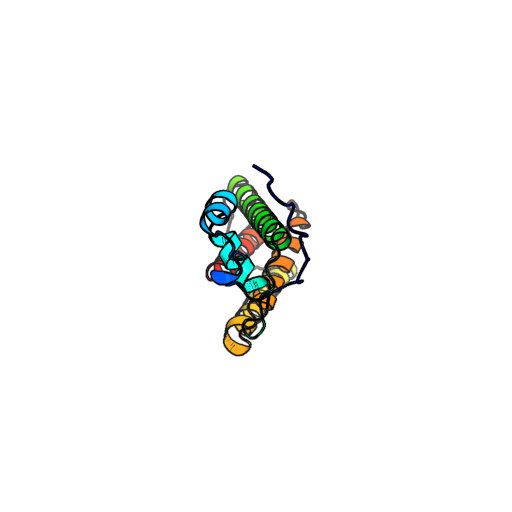762 1.00 89.31 90 LEU A CA 1
ATOM 754 C C . LEU A 1 90 ? 18.955 -5.834 -19.701 1.00 89.31 90 LEU A C 1
ATOM 756 O O . LEU A 1 90 ? 20.090 -6.191 -19.376 1.00 89.31 90 LEU A O 1
ATOM 760 N N . THR A 1 91 ? 18.637 -4.561 -19.929 1.00 90.81 91 THR A N 1
ATOM 761 C CA . THR A 1 91 ? 19.585 -3.462 -19.713 1.00 90.81 91 THR A CA 1
ATOM 762 C C . THR A 1 91 ? 19.872 -3.277 -18.222 1.00 90.81 91 THR A C 1
ATOM 764 O O . THR A 1 91 ? 19.096 -3.704 -17.363 1.00 90.81 91 THR A O 1
ATOM 767 N N . PHE A 1 92 ? 20.969 -2.593 -17.887 1.00 90.81 92 PHE A N 1
ATOM 768 C CA . PHE A 1 92 ? 21.324 -2.306 -16.493 1.00 90.81 92 PHE A CA 1
ATOM 769 C C . PHE A 1 92 ? 20.186 -1.607 -15.728 1.00 90.81 92 PHE A C 1
ATOM 771 O O . PHE A 1 92 ? 19.820 -2.021 -14.628 1.00 90.81 92 PHE A O 1
ATOM 778 N N . ASN A 1 93 ? 19.550 -0.606 -16.345 1.00 90.19 93 ASN A N 1
ATOM 779 C CA . ASN A 1 93 ? 18.440 0.119 -15.727 1.00 90.19 93 ASN A CA 1
ATOM 780 C C . ASN A 1 93 ? 17.202 -0.773 -15.509 1.00 90.19 93 ASN A C 1
ATOM 782 O O . ASN A 1 93 ? 16.528 -0.674 -14.486 1.00 90.19 93 ASN A O 1
ATOM 786 N N . GLN A 1 94 ? 16.919 -1.692 -16.438 1.00 91.31 94 GLN A N 1
ATOM 787 C CA . GLN A 1 94 ? 15.827 -2.656 -16.276 1.00 91.31 94 GLN A CA 1
ATOM 788 C C . GLN A 1 94 ? 16.107 -3.630 -15.125 1.00 91.31 94 GLN A C 1
ATOM 790 O O . GLN A 1 94 ? 15.221 -3.867 -14.308 1.00 91.31 94 GLN A O 1
ATOM 795 N N . LYS A 1 95 ? 17.341 -4.137 -14.999 1.00 92.69 95 LYS A N 1
ATOM 796 C CA . LYS A 1 95 ? 17.746 -4.978 -13.859 1.00 92.69 95 LYS A CA 1
ATOM 797 C C . LYS A 1 95 ? 17.592 -4.236 -12.530 1.00 92.69 95 LYS A C 1
ATOM 799 O O . LYS A 1 95 ? 17.049 -4.796 -11.582 1.00 92.69 95 LYS A O 1
ATOM 804 N N . LYS A 1 96 ? 17.995 -2.961 -12.476 1.00 94.06 96 LYS A N 1
ATOM 805 C CA . LYS A 1 96 ? 17.820 -2.102 -11.293 1.00 94.06 96 LYS A CA 1
ATOM 806 C C . LYS A 1 96 ? 16.347 -1.967 -10.895 1.00 94.06 96 LYS A C 1
ATOM 808 O O . LYS A 1 96 ? 16.028 -2.065 -9.715 1.00 94.06 96 LYS A O 1
ATOM 813 N N . ASN A 1 97 ? 15.451 -1.798 -11.864 1.00 93.19 97 ASN A N 1
ATOM 814 C CA . ASN A 1 97 ? 14.010 -1.757 -11.616 1.00 93.19 97 ASN A CA 1
ATOM 815 C C . ASN A 1 97 ? 13.487 -3.072 -11.013 1.00 93.19 97 ASN A C 1
ATOM 817 O O . ASN A 1 97 ? 12.826 -3.062 -9.976 1.00 93.19 97 ASN A O 1
ATOM 821 N N . PHE A 1 98 ? 13.852 -4.220 -11.588 1.00 92.94 98 PHE A N 1
ATOM 822 C CA . PHE A 1 98 ? 13.477 -5.510 -11.001 1.00 92.94 98 PHE A CA 1
ATOM 823 C C . PHE A 1 98 ? 14.015 -5.671 -9.573 1.00 92.94 98 PHE A C 1
ATOM 825 O O . PHE A 1 98 ? 13.266 -6.044 -8.673 1.00 92.94 98 PHE A O 1
ATOM 832 N N . LEU A 1 99 ? 15.272 -5.301 -9.319 1.00 95.12 99 LEU A N 1
ATOM 833 C CA . LEU A 1 99 ? 15.843 -5.349 -7.972 1.00 95.12 99 LEU A CA 1
ATOM 834 C C . LEU A 1 99 ? 15.032 -4.515 -6.965 1.00 95.12 99 LEU A C 1
ATOM 836 O O . LEU A 1 99 ? 14.794 -4.962 -5.845 1.00 95.12 99 LEU A O 1
ATOM 840 N N . ILE A 1 100 ? 14.573 -3.326 -7.366 1.00 95.81 100 ILE A N 1
ATOM 841 C CA . ILE A 1 100 ? 13.771 -2.435 -6.518 1.00 95.81 100 ILE A CA 1
ATOM 842 C C . ILE A 1 100 ? 12.452 -3.100 -6.088 1.00 95.81 100 ILE A C 1
ATOM 844 O O . ILE A 1 100 ? 12.109 -3.042 -4.905 1.00 95.81 100 ILE A O 1
ATOM 848 N N . ILE A 1 101 ? 11.722 -3.748 -7.003 1.00 96.12 101 ILE A N 1
ATOM 849 C CA . ILE A 1 101 ? 10.461 -4.420 -6.645 1.00 96.12 101 ILE A CA 1
ATOM 850 C C . ILE A 1 101 ? 10.698 -5.721 -5.862 1.00 96.12 101 ILE A C 1
ATOM 852 O O . ILE A 1 101 ? 9.968 -5.999 -4.915 1.00 96.12 101 ILE A O 1
ATOM 856 N N . HIS A 1 102 ? 11.754 -6.481 -6.169 1.00 96.62 102 HIS A N 1
ATOM 857 C CA . HIS A 1 102 ? 12.114 -7.671 -5.390 1.00 96.62 102 HIS A CA 1
ATOM 858 C C . HIS A 1 102 ? 12.515 -7.322 -3.955 1.00 96.62 102 HIS A C 1
ATOM 860 O O . HIS A 1 102 ? 12.127 -8.025 -3.021 1.00 96.62 102 HIS A O 1
ATOM 866 N N . LYS A 1 103 ? 13.212 -6.197 -3.758 1.00 98.06 103 LYS A N 1
ATOM 867 C CA . LYS A 1 103 ? 13.503 -5.674 -2.422 1.00 98.06 103 LYS A CA 1
ATOM 868 C C . LYS A 1 103 ? 12.222 -5.323 -1.664 1.00 98.06 103 LYS A C 1
ATOM 870 O O . LYS A 1 103 ? 12.109 -5.683 -0.498 1.00 98.06 103 LYS A O 1
ATOM 875 N N . LEU A 1 104 ? 11.239 -4.694 -2.321 1.00 98.31 104 LEU A N 1
ATOM 876 C CA . LEU A 1 104 ? 9.932 -4.430 -1.706 1.00 98.31 104 LEU A CA 1
ATOM 877 C C . LEU A 1 104 ? 9.251 -5.732 -1.259 1.00 98.31 104 LEU A C 1
ATOM 879 O O . LEU A 1 104 ? 8.781 -5.801 -0.129 1.00 98.31 104 LEU A O 1
ATOM 883 N N . ILE A 1 105 ? 9.220 -6.757 -2.120 1.00 98.25 105 ILE A N 1
ATOM 884 C CA . ILE A 1 105 ? 8.637 -8.066 -1.781 1.00 98.25 105 ILE A CA 1
ATOM 885 C C . ILE A 1 105 ? 9.308 -8.640 -0.532 1.00 98.25 105 ILE A C 1
ATOM 887 O O . ILE A 1 105 ? 8.616 -9.065 0.390 1.00 98.25 105 ILE A O 1
ATOM 891 N N . TYR A 1 106 ? 10.643 -8.638 -0.492 1.00 98.25 106 TYR A N 1
ATOM 892 C CA . TYR A 1 106 ? 11.398 -9.131 0.657 1.00 98.25 106 TYR A CA 1
ATOM 893 C C . TYR A 1 106 ? 11.050 -8.359 1.934 1.00 98.25 106 TYR A C 1
ATOM 895 O O . TYR A 1 106 ? 10.702 -8.964 2.943 1.00 98.25 106 TYR A O 1
ATOM 903 N N . GLU A 1 107 ? 11.082 -7.027 1.884 1.00 97.94 107 GLU A N 1
ATOM 904 C CA . GLU A 1 107 ? 10.816 -6.176 3.044 1.00 97.94 107 GLU A CA 1
ATOM 905 C C . GLU A 1 107 ? 9.380 -6.293 3.568 1.00 97.94 107 GLU A 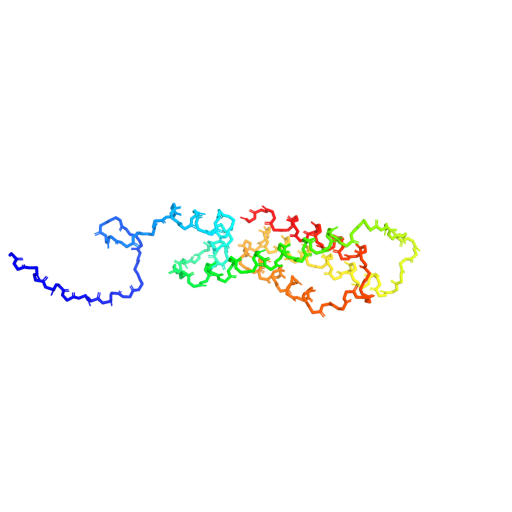C 1
ATOM 907 O O . GLU A 1 107 ? 9.177 -6.226 4.779 1.00 97.94 107 GLU A O 1
ATOM 912 N N . VAL A 1 108 ? 8.394 -6.438 2.679 1.00 98.12 108 VAL A N 1
ATOM 913 C CA . VAL A 1 108 ? 6.982 -6.626 3.046 1.00 98.12 108 VAL A CA 1
ATOM 914 C C . VAL A 1 108 ? 6.767 -8.019 3.630 1.00 98.12 108 VAL A C 1
ATOM 916 O O . VAL A 1 108 ? 6.163 -8.148 4.691 1.00 98.12 108 VAL A O 1
ATOM 919 N N . ASN A 1 109 ? 7.314 -9.059 2.995 1.00 97.06 109 ASN A N 1
ATOM 920 C CA . ASN A 1 109 ? 7.246 -10.422 3.523 1.00 97.06 109 ASN A CA 1
ATOM 921 C C . ASN A 1 109 ? 7.908 -10.529 4.895 1.00 97.06 109 ASN A C 1
ATOM 923 O O . ASN A 1 109 ? 7.394 -11.232 5.761 1.00 97.06 109 ASN A O 1
ATOM 927 N N . TYR A 1 110 ? 9.033 -9.842 5.091 1.00 97.31 110 TYR A N 1
ATOM 928 C CA . TYR A 1 110 ? 9.743 -9.861 6.358 1.00 97.31 110 TYR A CA 1
ATOM 929 C C . TYR A 1 110 ? 8.924 -9.204 7.477 1.00 97.31 110 TYR A C 1
ATOM 931 O O . TYR A 1 110 ? 8.779 -9.783 8.554 1.00 97.31 110 TYR A O 1
ATOM 939 N N . ASP A 1 111 ? 8.332 -8.037 7.203 1.00 96.81 111 ASP A N 1
ATOM 940 C CA . ASP A 1 111 ? 7.463 -7.346 8.160 1.00 96.81 111 ASP A CA 1
ATOM 941 C C . ASP A 1 111 ? 6.230 -8.185 8.525 1.00 96.81 111 ASP A C 1
ATOM 943 O O . ASP A 1 111 ? 5.880 -8.259 9.699 1.00 96.81 111 ASP A O 1
ATOM 947 N N . ILE A 1 112 ? 5.602 -8.845 7.545 1.00 95.00 112 ILE A N 1
ATOM 948 C CA . ILE A 1 112 ? 4.417 -9.686 7.765 1.00 95.00 112 ILE A CA 1
ATOM 949 C C . ILE A 1 112 ? 4.772 -10.950 8.558 1.00 95.00 112 ILE A C 1
ATOM 951 O O . ILE A 1 112 ? 4.102 -11.264 9.536 1.00 95.00 112 ILE A O 1
ATOM 955 N N . LYS A 1 113 ? 5.805 -11.694 8.139 1.00 94.44 113 LYS A N 1
ATOM 956 C CA . LYS A 1 113 ? 6.097 -13.028 8.689 1.00 94.44 113 LYS A CA 1
ATOM 957 C C . LYS A 1 113 ? 6.829 -12.995 10.023 1.00 94.44 113 LYS A C 1
ATOM 959 O O . LYS A 1 113 ? 6.526 -13.812 10.882 1.00 94.44 113 LYS A O 1
ATOM 964 N N . TYR A 1 114 ? 7.809 -12.106 10.172 1.00 94.94 114 TYR A N 1
ATOM 965 C CA . TYR A 1 114 ? 8.724 -12.152 11.316 1.00 94.94 114 TYR A CA 1
ATOM 966 C C . TYR A 1 114 ? 8.453 -11.055 12.339 1.00 94.94 114 TYR A C 1
ATOM 968 O O . TYR A 1 114 ? 8.618 -11.296 13.527 1.00 94.94 114 TYR A O 1
ATOM 976 N N . ARG A 1 115 ? 8.039 -9.859 11.899 1.00 92.44 115 ARG A N 1
ATOM 977 C CA . ARG A 1 115 ? 7.786 -8.726 12.808 1.00 92.44 115 ARG A CA 1
ATOM 978 C C . ARG A 1 115 ? 6.318 -8.507 13.150 1.00 92.44 115 ARG A C 1
ATOM 980 O O . ARG A 1 115 ? 6.031 -7.662 13.989 1.00 92.44 115 ARG A O 1
ATOM 987 N N . GLN A 1 116 ? 5.405 -9.154 12.423 1.00 92.31 116 GLN A N 1
ATOM 988 C CA . GLN A 1 116 ? 3.957 -8.905 12.492 1.00 92.31 116 GLN A CA 1
ATOM 989 C C . GLN A 1 116 ? 3.594 -7.404 12.393 1.00 92.31 116 GLN A C 1
ATOM 991 O O . GLN A 1 116 ? 2.567 -6.942 12.885 1.00 92.31 116 GLN A O 1
ATOM 996 N N . SER A 1 117 ? 4.446 -6.618 11.728 1.00 94.44 117 SER A N 1
ATOM 997 C CA . SER A 1 117 ? 4.323 -5.163 11.610 1.00 94.44 117 SER A CA 1
ATOM 998 C C . SER A 1 117 ? 3.548 -4.813 10.339 1.00 94.44 117 SER A C 1
ATOM 1000 O O . SER A 1 117 ? 4.100 -4.373 9.329 1.00 94.44 117 SER A O 1
ATOM 1002 N N . PHE A 1 118 ? 2.241 -5.072 10.342 1.00 95.56 118 PHE A N 1
ATOM 1003 C CA . PHE A 1 118 ? 1.411 -4.910 9.144 1.00 95.56 118 PHE A CA 1
ATOM 1004 C C . PHE A 1 118 ? 1.284 -3.451 8.687 1.00 95.56 118 PHE A C 1
ATOM 1006 O O . PHE A 1 118 ? 1.322 -3.164 7.490 1.00 95.56 118 PHE A O 1
ATOM 1013 N N . ASN A 1 119 ? 1.211 -2.511 9.626 1.00 95.06 119 ASN A N 1
ATOM 1014 C CA . ASN A 1 119 ? 1.200 -1.079 9.344 1.00 95.06 119 ASN A CA 1
ATOM 1015 C C . ASN A 1 119 ? 2.467 -0.623 8.590 1.00 95.06 119 ASN A C 1
ATOM 1017 O O . ASN A 1 119 ? 2.378 0.161 7.637 1.00 95.06 119 ASN A O 1
ATOM 1021 N N . THR A 1 120 ? 3.648 -1.143 8.946 1.00 96.25 120 THR A N 1
ATOM 1022 C CA . THR A 1 120 ? 4.903 -0.827 8.245 1.00 96.25 120 THR A CA 1
ATOM 1023 C C . THR A 1 120 ? 4.968 -1.499 6.876 1.00 96.25 120 THR A C 1
ATOM 1025 O O . THR A 1 120 ? 5.394 -0.860 5.908 1.00 96.25 120 THR A O 1
ATOM 1028 N N . ALA A 1 121 ? 4.469 -2.734 6.758 1.00 97.44 121 ALA A N 1
ATOM 1029 C CA . ALA A 1 121 ? 4.330 -3.431 5.482 1.00 97.44 121 ALA A CA 1
ATOM 1030 C C . ALA A 1 121 ? 3.450 -2.630 4.503 1.00 97.44 121 ALA A C 1
ATOM 1032 O O . ALA A 1 121 ? 3.887 -2.300 3.396 1.00 97.44 121 ALA A O 1
ATOM 1033 N N . ILE A 1 122 ? 2.256 -2.215 4.938 1.00 97.12 122 ILE A N 1
ATOM 1034 C CA . ILE A 1 122 ? 1.342 -1.373 4.153 1.00 97.12 122 ILE A CA 1
ATOM 1035 C C . ILE A 1 122 ? 2.003 -0.029 3.818 1.00 97.12 122 ILE A C 1
ATOM 1037 O O . ILE A 1 122 ? 1.962 0.398 2.664 1.00 97.12 122 ILE A O 1
ATOM 1041 N N . SER A 1 123 ? 2.694 0.612 4.770 1.00 96.94 123 SER A N 1
ATOM 1042 C CA . SER A 1 123 ? 3.417 1.874 4.534 1.00 96.94 123 SER A CA 1
ATOM 1043 C C . SER A 1 123 ? 4.436 1.760 3.395 1.00 96.94 123 SER A C 1
ATOM 1045 O O . SER A 1 123 ? 4.521 2.649 2.542 1.00 96.94 123 SER A O 1
ATOM 1047 N N . LYS A 1 124 ? 5.204 0.662 3.345 1.00 98.00 124 LYS A N 1
ATOM 1048 C CA . LYS A 1 124 ? 6.180 0.398 2.275 1.00 98.00 124 LYS A CA 1
ATOM 1049 C C . LYS A 1 124 ? 5.494 0.269 0.915 1.00 98.00 124 LYS A C 1
ATOM 1051 O O . LYS A 1 124 ? 5.934 0.903 -0.049 1.00 98.00 124 LYS A O 1
ATOM 1056 N N . ILE A 1 125 ? 4.386 -0.473 0.848 1.00 97.88 125 ILE A N 1
ATOM 1057 C CA . ILE A 1 125 ? 3.575 -0.621 -0.370 1.00 97.88 125 ILE A CA 1
ATOM 1058 C C . ILE A 1 125 ? 3.008 0.741 -0.808 1.00 97.88 125 ILE A C 1
ATOM 1060 O O . ILE A 1 125 ? 3.176 1.138 -1.964 1.00 97.88 125 ILE A O 1
ATOM 1064 N N . MET A 1 126 ? 2.397 1.501 0.109 1.00 97.38 126 MET A N 1
ATOM 1065 C CA . MET A 1 126 ? 1.846 2.832 -0.172 1.00 97.38 126 MET A CA 1
ATOM 1066 C C . MET A 1 126 ? 2.923 3.781 -0.699 1.00 97.38 126 MET A C 1
ATOM 1068 O O . MET A 1 126 ? 2.713 4.467 -1.701 1.00 97.38 126 MET A O 1
ATOM 1072 N N . LYS A 1 127 ? 4.106 3.796 -0.071 1.00 97.12 127 LYS A N 1
ATOM 1073 C CA . LYS A 1 127 ? 5.251 4.603 -0.512 1.00 97.12 127 LYS A CA 1
ATOM 1074 C C . LYS A 1 127 ? 5.693 4.221 -1.922 1.00 97.12 127 LYS A C 1
ATOM 1076 O O . LYS A 1 127 ? 6.009 5.106 -2.715 1.00 97.12 127 LYS A O 1
ATOM 1081 N N . PHE A 1 128 ? 5.698 2.931 -2.250 1.00 97.62 128 PHE A N 1
ATOM 1082 C CA . PHE A 1 128 ? 6.022 2.464 -3.594 1.00 97.62 128 PHE A CA 1
ATOM 1083 C C . PHE A 1 128 ? 4.987 2.929 -4.624 1.00 97.62 128 PHE A C 1
ATOM 1085 O O . PHE A 1 128 ? 5.357 3.534 -5.627 1.00 97.62 128 PHE A O 1
ATOM 1092 N N . ILE A 1 129 ? 3.693 2.738 -4.353 1.00 96.62 129 ILE A N 1
ATOM 1093 C CA . ILE A 1 129 ? 2.603 3.201 -5.228 1.00 96.62 129 ILE A CA 1
ATOM 1094 C C . ILE A 1 129 ? 2.661 4.718 -5.426 1.00 96.62 129 ILE A C 1
ATOM 1096 O O . ILE A 1 129 ? 2.452 5.208 -6.534 1.00 96.62 129 ILE A O 1
ATOM 1100 N N . ASN A 1 130 ? 3.003 5.477 -4.383 1.00 95.00 130 ASN A N 1
ATOM 1101 C CA . ASN A 1 130 ? 3.144 6.926 -4.489 1.00 95.00 130 ASN A CA 1
ATOM 1102 C C . ASN A 1 130 ? 4.246 7.318 -5.470 1.00 95.00 130 ASN A C 1
ATOM 1104 O O . ASN A 1 130 ? 4.018 8.211 -6.281 1.00 95.00 130 ASN A O 1
ATOM 1108 N N . LYS A 1 131 ? 5.388 6.617 -5.455 1.00 94.19 131 LYS A N 1
ATOM 1109 C CA . LYS A 1 131 ? 6.471 6.827 -6.428 1.00 94.19 131 LYS A CA 1
ATOM 1110 C C . LYS A 1 131 ? 6.012 6.571 -7.864 1.00 94.19 131 LYS A C 1
ATOM 1112 O O . LYS A 1 131 ? 6.444 7.294 -8.754 1.00 94.19 131 LYS A O 1
ATOM 1117 N N . LEU A 1 132 ? 5.107 5.611 -8.090 1.00 92.62 132 LEU A N 1
ATOM 1118 C CA . LEU A 1 132 ? 4.572 5.338 -9.431 1.00 92.62 132 LEU A CA 1
ATOM 1119 C C . LEU A 1 132 ? 3.798 6.521 -10.024 1.00 92.62 132 LEU A C 1
ATOM 1121 O O . LEU A 1 132 ? 3.776 6.668 -11.242 1.00 92.62 132 LEU A O 1
ATOM 1125 N N . ASN A 1 133 ? 3.200 7.387 -9.197 1.00 86.75 133 ASN A N 1
ATOM 1126 C CA . ASN A 1 133 ? 2.493 8.573 -9.698 1.00 86.75 133 ASN A CA 1
ATOM 1127 C C . ASN A 1 133 ? 3.424 9.599 -10.347 1.00 86.75 133 ASN A C 1
ATOM 1129 O O . ASN A 1 133 ? 2.975 10.356 -11.200 1.00 86.75 133 ASN A O 1
ATOM 1133 N N . TYR A 1 134 ? 4.693 9.623 -9.938 1.00 87.81 134 TYR A N 1
ATOM 1134 C CA . TYR A 1 134 ? 5.697 10.561 -10.438 1.00 87.81 134 TYR A CA 1
ATOM 1135 C C . TYR A 1 134 ? 6.561 9.958 -11.553 1.00 87.81 134 TYR A C 1
ATOM 1137 O O . TYR A 1 134 ? 7.493 10.605 -12.023 1.00 87.81 134 TYR A O 1
ATOM 1145 N N . LEU A 1 135 ? 6.287 8.717 -11.972 1.00 88.12 135 LEU A N 1
ATOM 1146 C CA . LEU A 1 135 ? 6.995 8.114 -13.094 1.00 88.12 135 LEU A CA 1
ATOM 1147 C C . LEU A 1 135 ? 6.567 8.768 -14.407 1.00 88.12 135 LEU A C 1
ATOM 1149 O O . LEU A 1 135 ? 5.378 8.847 -14.723 1.00 88.12 135 LEU A O 1
ATOM 1153 N N . ASP A 1 136 ? 7.558 9.147 -15.210 1.00 84.94 136 ASP A N 1
ATOM 1154 C CA . ASP A 1 136 ? 7.341 9.526 -16.600 1.00 84.94 136 ASP A CA 1
ATOM 1155 C C . ASP A 1 136 ? 6.927 8.284 -17.403 1.00 84.94 136 ASP A C 1
ATOM 1157 O O . ASP A 1 136 ? 7.745 7.417 -17.732 1.00 84.94 136 ASP A O 1
ATOM 1161 N N . LYS A 1 137 ? 5.629 8.193 -17.702 1.00 77.75 137 LYS A N 1
ATOM 1162 C CA . LYS A 1 137 ? 5.020 7.055 -18.402 1.00 77.75 137 LYS A CA 1
ATOM 1163 C C . LYS A 1 137 ? 5.536 6.883 -19.830 1.00 77.75 137 LYS A C 1
ATOM 1165 O O . LYS A 1 137 ? 5.465 5.771 -20.343 1.00 77.75 137 LYS A O 1
ATOM 1170 N N . ASN A 1 138 ? 6.068 7.939 -20.447 1.00 79.38 138 ASN A N 1
ATOM 1171 C CA . ASN A 1 138 ? 6.592 7.877 -21.811 1.00 79.38 138 ASN A CA 1
ATOM 1172 C C . ASN A 1 138 ? 7.981 7.230 -21.849 1.00 79.38 138 ASN A C 1
ATOM 1174 O O . ASN A 1 138 ? 8.346 6.591 -22.833 1.00 79.38 138 ASN A O 1
ATOM 1178 N N . LYS A 1 139 ? 8.752 7.370 -20.765 1.00 83.94 139 LYS A N 1
ATOM 1179 C CA . LYS A 1 139 ? 10.112 6.820 -20.652 1.00 83.94 139 LYS A CA 1
ATOM 1180 C C . LYS A 1 139 ? 10.153 5.488 -19.915 1.00 83.94 139 LYS A C 1
ATOM 1182 O O . LYS A 1 139 ? 11.050 4.676 -20.147 1.00 83.94 139 LYS A O 1
ATOM 1187 N N . PHE A 1 140 ? 9.219 5.258 -18.994 1.00 88.75 140 PHE A N 1
ATOM 1188 C CA . PHE A 1 140 ? 9.225 4.050 -18.186 1.00 88.75 140 PHE A CA 1
ATOM 1189 C C . PHE A 1 140 ? 8.769 2.835 -18.995 1.00 88.75 140 PHE A C 1
ATOM 1191 O O . PHE A 1 140 ? 7.779 2.865 -19.722 1.00 88.75 140 PHE A O 1
ATOM 1198 N N . ASN A 1 141 ? 9.488 1.722 -18.850 1.00 91.50 141 ASN A N 1
ATOM 1199 C CA . ASN A 1 141 ? 9.161 0.515 -19.590 1.00 91.50 141 ASN A CA 1
ATOM 1200 C C . ASN A 1 141 ? 7.799 -0.041 -19.143 1.00 91.50 141 ASN A C 1
ATOM 1202 O O . ASN A 1 141 ? 7.616 -0.452 -17.995 1.00 91.50 141 ASN A O 1
ATOM 1206 N N . LYS A 1 142 ? 6.860 -0.103 -20.087 1.00 91.75 142 LYS A N 1
ATOM 1207 C CA . LYS A 1 142 ? 5.480 -0.528 -19.848 1.00 91.75 142 LYS A CA 1
ATOM 1208 C C . LYS A 1 142 ? 5.361 -1.952 -19.289 1.00 91.75 142 LYS A C 1
ATOM 1210 O O . LYS A 1 142 ? 4.493 -2.210 -18.462 1.00 91.75 142 LYS A O 1
ATOM 1215 N N . PHE A 1 143 ? 6.226 -2.878 -19.710 1.00 92.94 143 PHE A N 1
ATOM 1216 C CA . PHE A 1 143 ? 6.227 -4.245 -19.179 1.00 92.94 143 PHE A CA 1
ATOM 1217 C C . PHE A 1 143 ? 6.685 -4.283 -17.719 1.00 92.94 143 PHE A C 1
ATOM 1219 O O . PHE A 1 143 ? 6.051 -4.932 -16.899 1.00 92.94 143 PHE A O 1
ATOM 1226 N N . ILE A 1 144 ? 7.717 -3.517 -17.362 1.00 93.56 144 ILE A N 1
ATOM 1227 C CA . ILE A 1 144 ? 8.155 -3.404 -15.963 1.00 93.56 144 ILE A CA 1
ATOM 1228 C C . ILE A 1 144 ? 7.049 -2.795 -15.094 1.00 93.56 144 ILE A C 1
ATOM 1230 O O . ILE A 1 144 ? 6.809 -3.276 -13.990 1.00 93.56 144 ILE A O 1
ATOM 1234 N N . LEU A 1 145 ? 6.338 -1.776 -15.592 1.00 94.50 145 LEU A N 1
ATOM 1235 C CA . LEU A 1 145 ? 5.191 -1.216 -14.870 1.00 94.50 145 LEU A CA 1
ATOM 1236 C C . LEU A 1 145 ? 4.098 -2.270 -14.659 1.00 94.50 145 LEU A C 1
ATOM 1238 O O . LEU A 1 145 ? 3.532 -2.348 -13.574 1.00 94.50 145 LEU A O 1
ATOM 1242 N N . HIS A 1 146 ? 3.827 -3.099 -15.667 1.00 94.81 146 HIS A N 1
ATOM 1243 C CA . HIS A 1 146 ? 2.868 -4.193 -15.548 1.00 94.81 146 HIS A CA 1
ATOM 1244 C C . HIS A 1 146 ? 3.248 -5.173 -14.432 1.00 94.81 146 HIS A C 1
ATOM 1246 O O . HIS A 1 146 ? 2.418 -5.457 -13.571 1.00 94.81 146 HIS A O 1
ATOM 1252 N N . GLU A 1 147 ? 4.507 -5.614 -14.401 1.00 94.88 147 GLU A N 1
ATOM 1253 C CA . GLU A 1 147 ? 5.027 -6.497 -13.350 1.00 94.88 147 GLU A CA 1
ATOM 1254 C C . GLU A 1 147 ? 4.914 -5.857 -11.963 1.00 94.88 147 GLU A C 1
ATOM 1256 O O . GLU A 1 147 ? 4.445 -6.492 -11.019 1.00 94.88 147 GLU A O 1
ATOM 1261 N N . TY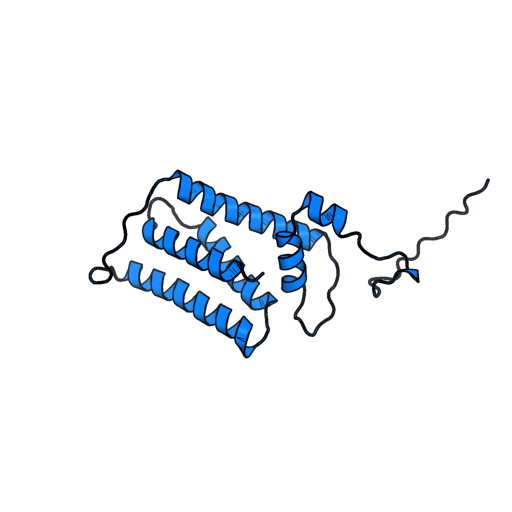R A 1 148 ? 5.263 -4.572 -11.836 1.00 96.56 148 TYR A N 1
ATOM 1262 C CA . TYR A 1 148 ? 5.096 -3.840 -10.581 1.00 96.56 148 TYR A CA 1
ATOM 1263 C C . TYR A 1 148 ? 3.643 -3.855 -10.111 1.00 96.56 148 TYR A C 1
ATOM 1265 O O . TYR A 1 148 ? 3.387 -4.145 -8.948 1.00 96.56 148 TYR A O 1
ATOM 1273 N N . LEU A 1 149 ? 2.690 -3.555 -10.997 1.00 96.56 149 LEU A N 1
ATOM 1274 C CA . LEU A 1 149 ? 1.273 -3.508 -10.640 1.00 96.56 149 LEU A CA 1
ATOM 1275 C C . LEU A 1 149 ? 0.743 -4.886 -10.225 1.00 96.56 149 LEU A C 1
ATOM 1277 O O . LEU A 1 149 ? 0.053 -4.972 -9.213 1.00 96.56 149 LEU A O 1
ATOM 1281 N N . LEU A 1 150 ? 1.111 -5.959 -10.934 1.00 96.50 150 LEU A N 1
ATOM 1282 C CA . LEU A 1 150 ? 0.739 -7.327 -10.551 1.00 96.50 150 LEU A CA 1
ATOM 1283 C C . LEU A 1 150 ? 1.289 -7.706 -9.174 1.00 96.50 150 LEU A C 1
ATOM 1285 O O . LEU A 1 150 ? 0.568 -8.269 -8.349 1.00 96.50 150 LEU A O 1
ATOM 1289 N N . ILE A 1 151 ? 2.553 -7.377 -8.905 1.00 97.94 151 ILE A N 1
ATOM 1290 C CA . ILE A 1 151 ? 3.178 -7.633 -7.607 1.00 97.94 151 ILE A CA 1
ATOM 1291 C C . ILE A 1 151 ? 2.484 -6.826 -6.511 1.00 97.94 151 ILE A C 1
ATOM 1293 O O . ILE A 1 151 ? 2.147 -7.384 -5.474 1.00 97.94 151 ILE A O 1
ATOM 1297 N N . LEU A 1 152 ? 2.222 -5.537 -6.730 1.00 98.00 152 LEU A N 1
ATOM 1298 C CA . LEU A 1 152 ? 1.561 -4.680 -5.744 1.00 98.00 152 LEU A CA 1
ATOM 1299 C C . LEU A 1 152 ? 0.145 -5.161 -5.415 1.00 98.00 152 LEU A C 1
ATOM 1301 O O . LEU A 1 152 ? -0.232 -5.136 -4.249 1.00 98.00 152 LEU A O 1
ATOM 1305 N N . ILE A 1 153 ? -0.611 -5.642 -6.408 1.00 97.38 153 ILE A N 1
ATOM 1306 C CA . ILE A 1 153 ? -1.924 -6.265 -6.181 1.00 97.38 153 ILE A CA 1
ATOM 1307 C C . ILE A 1 153 ? -1.774 -7.502 -5.286 1.00 97.38 153 ILE A C 1
ATOM 1309 O O . ILE A 1 153 ? -2.500 -7.634 -4.308 1.00 97.38 153 ILE A O 1
ATOM 1313 N N . ARG A 1 154 ? -0.801 -8.378 -5.567 1.00 97.88 154 ARG A N 1
ATOM 1314 C CA . ARG A 1 154 ? -0.540 -9.576 -4.747 1.00 97.88 154 ARG A CA 1
ATOM 1315 C C . ARG A 1 154 ? -0.090 -9.237 -3.327 1.00 97.88 154 ARG A C 1
ATOM 1317 O O . ARG A 1 154 ? -0.487 -9.924 -2.397 1.00 97.88 154 ARG A O 1
ATOM 1324 N N . LEU A 1 155 ? 0.726 -8.196 -3.161 1.00 97.38 155 LEU A N 1
ATOM 1325 C CA . LEU A 1 155 ? 1.162 -7.730 -1.843 1.00 97.38 155 LEU A CA 1
ATOM 1326 C C . LEU A 1 155 ? 0.013 -7.094 -1.056 1.00 97.38 155 LEU A C 1
ATOM 1328 O O . LEU A 1 155 ? 0.010 -7.195 0.164 1.00 97.38 155 LEU A O 1
ATOM 1332 N N . LEU A 1 156 ? -0.943 -6.446 -1.733 1.00 96.12 156 LEU A N 1
ATOM 1333 C CA . LEU A 1 156 ? -2.113 -5.855 -1.084 1.00 96.12 156 LEU A CA 1
ATOM 1334 C C . LEU A 1 156 ? -3.217 -6.866 -0.769 1.00 96.12 156 LEU A C 1
ATOM 1336 O O . LEU A 1 156 ? -3.926 -6.662 0.202 1.00 96.12 156 LEU A O 1
ATOM 1340 N N . TYR A 1 157 ? -3.338 -7.944 -1.546 1.00 95.75 157 TYR A N 1
ATOM 1341 C CA . TYR A 1 157 ? -4.415 -8.936 -1.445 1.00 95.75 157 TYR A CA 1
ATOM 1342 C C . TYR A 1 157 ? -4.738 -9.452 -0.025 1.00 95.75 157 TYR A C 1
ATOM 1344 O O . TYR A 1 157 ? -5.918 -9.645 0.264 1.00 95.75 157 TYR A O 1
ATOM 1352 N N . PRO A 1 158 ? -3.761 -9.699 0.873 1.00 93.00 158 PRO A N 1
ATOM 1353 C CA . PRO A 1 158 ? -4.072 -10.177 2.220 1.00 93.00 158 PRO A CA 1
ATOM 1354 C C . PRO A 1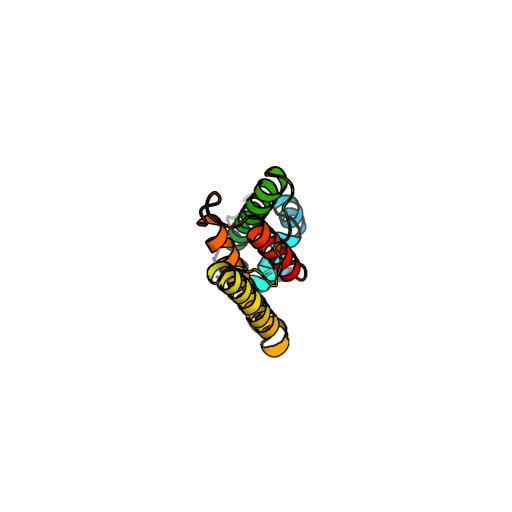 158 ? -4.782 -9.143 3.104 1.00 93.00 158 PRO A C 1
ATOM 1356 O O . PRO A 1 158 ? -5.434 -9.534 4.073 1.00 93.00 158 PRO A O 1
ATOM 1359 N N . PHE A 1 159 ? -4.633 -7.851 2.802 1.00 90.44 159 PHE A N 1
ATOM 1360 C CA . PHE A 1 159 ? -5.188 -6.746 3.582 1.00 90.44 159 PHE A CA 1
ATOM 1361 C C . PHE A 1 159 ? -6.602 -6.423 3.118 1.00 90.44 159 PHE A C 1
ATOM 1363 O O . PHE A 1 159 ? -7.503 -6.485 3.983 1.00 90.44 159 PHE A O 1
#

pLDDT: mean 89.62, std 10.94, range [40.47, 98.31]

Foldseek 3Di:
DDPPPDPDDCPDQDDDDPVVVPDDDVVVVCVVQNPLLVVLCVLQQDQPVDDGDDDVVVSVVSSVLVVLLVVLVVVLVVVDDADDDDPVDDDPVRVVLVVVLVVLVVVLCCCVPPVVNRNVSVVSLSVVSVVVVVDPPVPDRSNSSVVSSVSSCVSSVVD

Radius of gyration: 21.05 Å; chains: 1; bounding box: 63×34×54 Å

Sequence (159 aa):
KNIKKKKIEYAGMIKMSKSKNNGVELKQIIKKYGSDTIRLFIIFASPIETELEWKEFQLIGIYRFLKRFWKIIFNHVMSGKTRPLKIKKLTFNQKKNFLIIHKLIYEVNYDIKYRQSFNTAISKIMKFINKLNYLDKNKFNKFILHEYLLILIRLLYPF